Protein AF-A0A1H2SN45-F1 (afdb_monomer)

Mean predicted aligned error: 9.91 Å

Nearest PDB structures (foldseek):
  8gl3-assembly1_A  TM=5.143E-01  e=3.823E+00  synthetic construct

Radius of gyration: 22.06 Å; Cα contacts (8 Å, |Δi|>4): 128; chains: 1; bounding box: 55×41×57 Å

InterPro domains:
  IPR002636 Protein from unkown function DUF29 [PF01724] (33-169)
  IPR002636 Protein from unkown function DUF29 [PTHR34235] (27-169)

pLDDT: mean 84.65, std 20.02, range [34.94, 98.62]

Secondary structure (DSSP, 8-state):
------PPPPS-------------SSTTSSHHHHHH-HHHHHHHHHHHHHTT-GGG--HHHHHHHHHHHHHHHHHHHHHHHHHHHHHHHHHHH-GGG--HHHHHHHHHHHHHHHHHHHH-GGGGGGHHHHHHHHHHHHHHHHHHHHT--GGGS-SS--S-HHHHHSS--PPPP-

Sequence (174 aa):
MDEQRKGLKPFGNRVTMWRSFNAKGARQAMTPLYEQDFSEWAERQASLLRQGRFDDLDVAHLIEELDSMGASERRELINRLAILLAHLLKWRYQPERRGNSWRLTIKIQRLDVAALLRDNPSLRARLDAFIHDAYAKATLQAAREIGVEETLFPAVCPFTVEQIQDDHWPDAAA

Foldseek 3Di:
DDDDPPQDQQLDDDDDDDDDDDDPDLQPPLVVCCHPRVPVSVVVQVVCVVVVVPVNHPVVSVVVSVVSVVVVLLVVLLQLLLQLLLLLCCVAAVVVPDDPVSLVSNVVSLVVNVVSCVVPVVVVVCVQVSNQSSNVSSLVNNCVVVVHDSVVDDPGRPADPCCSNDPHHHHHDD

Organism: Thiocapsa roseopersicina (NCBI:txid1058)

Solvent-accessible surface area (backbone atoms only — not comparable to full-atom values): 10395 Å² total; per-residue (Å²): 137,84,77,83,78,77,76,61,71,74,78,57,93,76,93,80,90,86,86,86,82,92,73,94,76,77,79,78,74,56,66,63,40,49,78,74,38,33,54,61,40,51,52,50,50,54,49,33,61,77,69,69,42,68,92,76,51,64,60,68,63,52,50,50,43,54,54,29,5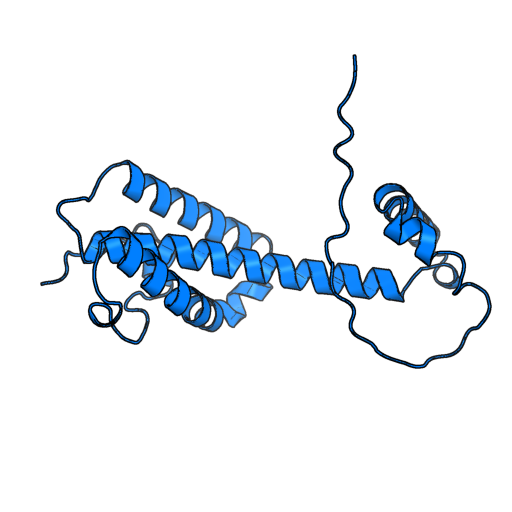0,60,51,47,56,53,51,50,49,28,50,41,46,13,55,31,47,14,45,49,47,41,43,17,75,38,57,93,70,64,44,69,68,59,56,49,51,39,54,50,32,32,51,52,48,51,48,52,42,65,79,36,56,77,55,57,85,48,41,70,61,39,49,56,63,10,38,64,54,8,42,54,51,29,18,66,76,75,71,50,64,57,80,79,51,72,98,57,80,91,63,53,73,62,50,60,62,47,97,57,75,69,64,64,65,131

Structure (mmCIF, N/CA/C/O backbone):
data_AF-A0A1H2SN45-F1
#
_entry.id   AF-A0A1H2SN45-F1
#
loop_
_atom_site.group_PDB
_atom_site.id
_atom_site.type_symbol
_atom_site.label_atom_id
_atom_site.label_alt_id
_atom_site.label_comp_id
_atom_site.label_asym_id
_atom_site.label_entity_id
_atom_site.label_seq_id
_atom_site.pdbx_PDB_ins_code
_atom_site.Cartn_x
_atom_site.Cartn_y
_atom_site.Cartn_z
_atom_site.occupancy
_atom_site.B_iso_or_equiv
_atom_site.auth_seq_id
_atom_site.auth_comp_id
_atom_site.auth_asym_id
_atom_site.auth_atom_id
_atom_site.pdbx_PDB_model_num
ATOM 1 N N . MET A 1 1 ? 4.402 28.359 24.354 1.00 35.16 1 MET A N 1
ATOM 2 C CA . MET A 1 1 ? 4.762 27.069 23.736 1.00 35.16 1 MET A CA 1
ATOM 3 C C . MET A 1 1 ? 3.457 26.505 23.235 1.00 35.16 1 MET A C 1
ATOM 5 O O . MET A 1 1 ? 2.644 26.090 24.044 1.00 35.16 1 MET A O 1
ATOM 9 N N . ASP A 1 2 ? 3.201 26.718 21.950 1.00 36.44 2 ASP A N 1
ATOM 10 C CA . ASP A 1 2 ? 1.918 26.461 21.303 1.00 36.44 2 ASP A CA 1
ATOM 11 C C . ASP A 1 2 ? 2.033 25.109 20.595 1.00 36.44 2 ASP A C 1
ATOM 13 O O . ASP A 1 2 ? 2.787 24.956 19.632 1.00 36.44 2 ASP A O 1
ATOM 17 N N . GLU A 1 3 ? 1.411 24.095 21.185 1.00 39.44 3 GLU A N 1
ATOM 18 C CA . GLU A 1 3 ? 1.465 22.718 20.714 1.00 39.44 3 GLU A CA 1
ATOM 19 C C . GLU A 1 3 ? 0.348 22.532 19.686 1.00 39.44 3 GLU A C 1
ATOM 21 O O . GLU A 1 3 ? -0.840 22.547 20.012 1.00 39.44 3 GLU A O 1
ATOM 26 N N . GLN A 1 4 ? 0.737 22.409 18.416 1.00 37.72 4 GLN A N 1
ATOM 27 C CA . GLN A 1 4 ? -0.173 22.147 17.307 1.00 37.72 4 GLN A CA 1
ATOM 28 C C . GLN A 1 4 ? -0.956 20.849 17.552 1.00 37.72 4 GLN A C 1
ATOM 30 O O . GLN A 1 4 ? -0.501 19.754 17.218 1.00 37.72 4 GLN A O 1
ATOM 35 N N . ARG A 1 5 ? -2.182 20.979 18.067 1.00 38.94 5 ARG A N 1
ATOM 36 C CA . ARG A 1 5 ? -3.216 19.945 17.996 1.00 38.94 5 ARG A CA 1
ATOM 37 C C . ARG A 1 5 ? -3.589 19.738 16.527 1.00 38.94 5 ARG A C 1
ATOM 39 O O . ARG A 1 5 ? -4.469 20.406 15.989 1.00 38.94 5 ARG A O 1
ATOM 46 N N . LYS A 1 6 ? -2.899 18.819 15.849 1.00 45.50 6 LYS A N 1
ATOM 47 C CA . LYS A 1 6 ? -3.391 18.237 14.594 1.00 45.50 6 LYS A CA 1
ATOM 48 C C . LYS A 1 6 ? -4.670 17.468 14.927 1.00 45.50 6 LYS A C 1
ATOM 50 O O . LYS A 1 6 ? -4.591 16.342 15.404 1.00 45.50 6 LYS A O 1
ATOM 55 N N . GLY A 1 7 ? -5.826 18.093 14.710 1.00 38.97 7 GLY A N 1
ATOM 56 C CA . GLY A 1 7 ? -7.123 17.433 14.842 1.00 38.97 7 GLY A CA 1
ATOM 57 C C . GLY A 1 7 ? -7.155 16.160 13.998 1.00 38.97 7 GLY A C 1
ATOM 58 O O . GLY A 1 7 ? -6.866 16.202 12.796 1.00 38.97 7 GLY A O 1
ATOM 59 N N . LEU A 1 8 ? -7.456 15.029 14.640 1.00 47.47 8 LEU A N 1
ATOM 60 C CA . LEU A 1 8 ? -7.710 13.771 13.948 1.00 47.47 8 LEU A CA 1
ATOM 61 C C . LEU A 1 8 ? -9.001 13.963 13.150 1.00 47.47 8 LEU A C 1
ATOM 63 O O . LEU A 1 8 ? -10.045 14.266 13.721 1.00 47.47 8 LEU A O 1
ATOM 67 N N . LYS A 1 9 ? -8.923 13.843 11.825 1.00 48.78 9 LYS A N 1
ATOM 68 C CA . LYS A 1 9 ? -10.118 13.847 10.977 1.00 48.78 9 LYS A CA 1
ATOM 69 C C . LYS A 1 9 ? -10.708 12.431 10.952 1.00 48.78 9 LYS A C 1
ATOM 71 O O . LYS A 1 9 ? -9.913 11.491 10.923 1.00 48.78 9 LYS A O 1
ATOM 76 N N . PRO A 1 10 ? -12.044 12.281 10.926 1.00 52.19 10 PRO A N 1
ATOM 77 C CA . PRO A 1 10 ? -12.691 10.980 10.761 1.00 52.19 10 PRO A CA 1
ATOM 78 C C . PRO A 1 10 ? -12.164 10.276 9.507 1.00 52.19 10 PRO A C 1
ATOM 80 O O . PRO A 1 10 ? -11.902 10.922 8.482 1.00 52.19 10 PRO A O 1
ATOM 83 N N . PHE A 1 11 ? -11.971 8.958 9.586 1.00 59.19 11 PHE A N 1
ATOM 84 C CA . PHE A 1 11 ? -11.344 8.199 8.505 1.00 59.19 11 PHE A CA 1
ATOM 85 C C . PHE A 1 11 ? -12.306 7.962 7.332 1.00 59.19 11 PHE A C 1
ATOM 87 O O . PHE A 1 11 ? -11.861 7.638 6.227 1.00 59.19 11 PHE A O 1
ATOM 94 N N . GLY A 1 12 ? -13.619 8.119 7.525 1.00 46.81 12 GLY A N 1
ATOM 95 C CA . GLY A 1 12 ? -14.639 7.927 6.495 1.00 46.81 12 GLY A CA 1
ATOM 96 C C . GLY A 1 12 ? -15.437 9.190 6.178 1.00 46.81 12 GLY A C 1
ATOM 97 O O . GLY A 1 12 ? -16.240 9.640 6.979 1.00 46.81 12 GLY A O 1
ATOM 98 N N . ASN A 1 13 ? -15.305 9.715 4.957 1.00 43.06 13 ASN A N 1
ATOM 99 C CA . ASN A 1 13 ? -16.295 10.630 4.386 1.00 43.06 13 ASN A CA 1
ATOM 100 C C . ASN A 1 13 ? -17.021 9.892 3.259 1.00 43.06 13 ASN A C 1
ATOM 102 O O . ASN A 1 13 ? -16.588 9.961 2.106 1.00 43.06 13 ASN A O 1
ATOM 106 N N . ARG A 1 14 ? -18.066 9.115 3.588 1.00 47.50 14 ARG A N 1
ATOM 107 C CA . ARG A 1 14 ? -19.065 8.651 2.609 1.00 47.50 14 ARG A CA 1
ATOM 108 C C . ARG A 1 14 ? -20.282 7.971 3.241 1.00 47.50 14 ARG A C 1
ATOM 110 O O . ARG A 1 14 ? -20.208 6.858 3.741 1.00 47.50 14 ARG A O 1
ATOM 117 N N . VAL A 1 15 ? -21.415 8.650 3.081 1.00 44.22 15 VAL A N 1
ATOM 118 C CA . VAL A 1 15 ? -22.779 8.191 3.355 1.00 44.22 15 VAL A CA 1
ATOM 119 C C . VAL A 1 15 ? -23.096 6.934 2.543 1.00 44.22 15 VAL A C 1
ATOM 121 O O . VAL A 1 15 ? -23.142 7.005 1.314 1.00 44.22 15 VAL A O 1
ATOM 124 N N . THR A 1 16 ? -23.420 5.820 3.209 1.00 35.19 16 THR A N 1
ATOM 125 C CA . THR A 1 16 ? -24.358 4.841 2.638 1.00 35.19 16 THR A CA 1
ATOM 126 C C . THR A 1 16 ? -25.180 4.120 3.704 1.00 35.19 16 THR A C 1
ATOM 128 O O . THR A 1 16 ? -24.696 3.681 4.734 1.00 35.19 16 THR A O 1
ATOM 131 N N . MET A 1 17 ? -26.467 4.053 3.394 1.00 34.94 17 MET A N 1
ATOM 132 C CA . MET A 1 17 ? -27.634 3.772 4.218 1.00 34.94 17 MET A CA 1
ATOM 133 C C . MET A 1 17 ? -27.795 2.277 4.562 1.00 34.94 17 MET A C 1
ATOM 135 O O . MET A 1 17 ? -27.856 1.453 3.653 1.00 34.94 17 MET A O 1
ATOM 139 N N . TRP A 1 18 ? -28.032 1.937 5.836 1.00 39.19 18 TRP A N 1
ATOM 140 C CA . TRP A 1 18 ? -28.823 0.752 6.206 1.00 39.19 18 TRP A CA 1
ATOM 141 C C . TRP A 1 18 ? -29.802 1.095 7.341 1.00 39.19 18 TRP A C 1
ATOM 143 O O . TRP A 1 18 ? -29.447 1.676 8.364 1.00 39.19 18 TRP A O 1
ATOM 153 N N . ARG A 1 19 ? -31.078 0.746 7.132 1.00 43.22 19 ARG A N 1
ATOM 154 C CA . ARG A 1 19 ? -32.198 0.927 8.065 1.00 43.22 19 ARG A CA 1
ATOM 155 C C . ARG A 1 19 ? -32.457 -0.299 8.951 1.00 43.22 19 ARG A C 1
ATOM 157 O O . ARG A 1 19 ? -32.516 -1.422 8.465 1.00 43.22 19 ARG A O 1
ATOM 164 N N . SER A 1 20 ? -32.827 0.010 10.194 1.00 38.97 20 SER A N 1
ATOM 165 C CA . SER A 1 20 ? -33.680 -0.775 11.103 1.00 38.97 20 SER A CA 1
ATOM 166 C C . SER A 1 20 ? -32.989 -1.766 12.042 1.00 38.97 20 SER A C 1
ATOM 168 O O . SER A 1 20 ? -32.922 -2.951 11.759 1.00 38.97 20 SER A O 1
ATOM 170 N N . PHE A 1 21 ? -32.682 -1.298 13.256 1.00 38.59 21 PHE A N 1
ATOM 171 C CA . PHE A 1 21 ? -33.250 -1.894 14.474 1.00 38.59 21 PHE A CA 1
ATOM 172 C C . PHE A 1 21 ? -33.480 -0.804 15.532 1.00 38.59 21 PHE A C 1
ATOM 174 O O . PHE A 1 21 ? -32.787 0.212 15.561 1.00 38.59 21 PHE A O 1
ATOM 181 N N . ASN A 1 22 ? -34.547 -0.942 16.311 1.00 35.09 22 ASN A N 1
ATOM 182 C CA . ASN A 1 22 ? -35.231 0.106 17.077 1.00 35.09 22 ASN A CA 1
ATOM 183 C C . ASN A 1 22 ? -34.677 0.224 18.514 1.00 35.09 22 ASN A C 1
ATOM 185 O O . ASN A 1 22 ? -34.701 -0.760 19.239 1.00 35.09 22 ASN A O 1
ATOM 189 N N . ALA A 1 23 ? -34.251 1.424 18.923 1.00 37.97 23 ALA A N 1
ATOM 190 C CA . ALA A 1 23 ? -34.196 1.892 20.318 1.00 37.97 23 ALA A CA 1
ATOM 191 C C . ALA A 1 23 ? -34.107 3.431 20.287 1.00 37.97 23 ALA A C 1
ATOM 193 O O . ALA A 1 23 ? -33.040 4.032 20.155 1.00 37.97 23 ALA A O 1
ATOM 194 N N . LYS A 1 24 ? -35.281 4.067 20.251 1.00 40.94 24 LYS A N 1
ATOM 195 C CA 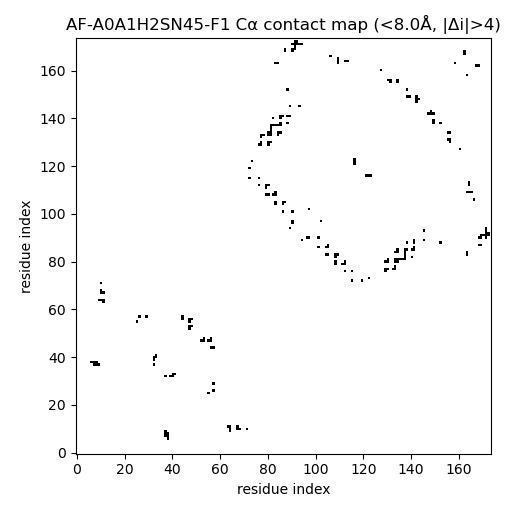. LYS A 1 24 ? -35.477 5.513 20.105 1.00 40.94 24 LYS A CA 1
ATOM 196 C C . LYS A 1 24 ? -35.268 6.185 21.466 1.00 40.94 24 LYS A C 1
ATOM 198 O O . LYS A 1 24 ? -36.196 6.244 22.257 1.00 40.94 24 LYS A O 1
ATOM 203 N N . GLY A 1 25 ? -34.061 6.657 21.752 1.00 38.94 25 GLY A N 1
ATOM 204 C CA . GLY A 1 25 ? -33.816 7.452 22.962 1.00 38.94 25 GLY A CA 1
ATOM 205 C C . GLY A 1 25 ? -32.450 8.124 22.970 1.00 38.94 25 GLY A C 1
ATOM 206 O O . GLY A 1 25 ? -32.370 9.340 23.058 1.00 38.94 25 GLY A O 1
ATOM 207 N N . ALA A 1 26 ? -31.382 7.353 22.752 1.00 45.31 26 ALA A N 1
ATOM 208 C CA . ALA A 1 26 ? -30.004 7.865 22.735 1.00 45.31 26 ALA A CA 1
ATOM 209 C C . ALA A 1 26 ? -29.518 8.340 21.343 1.00 45.31 26 ALA A C 1
ATOM 211 O O . ALA A 1 26 ? -28.439 8.901 21.196 1.00 45.31 26 ALA A O 1
ATOM 212 N N . ARG A 1 27 ? -30.328 8.137 20.297 1.00 47.12 27 ARG A N 1
ATOM 213 C CA . ARG A 1 27 ? -29.893 8.120 18.887 1.00 47.12 27 ARG A CA 1
ATOM 214 C C . ARG A 1 27 ? -29.792 9.494 18.194 1.00 47.12 27 ARG A C 1
ATOM 216 O O . ARG A 1 27 ? -29.546 9.530 16.998 1.00 47.12 27 ARG A O 1
ATOM 223 N N . GLN A 1 28 ? -30.034 10.613 18.883 1.00 46.00 28 GLN A N 1
ATOM 224 C CA . GLN A 1 28 ? -30.117 11.939 18.231 1.00 46.00 28 GLN A CA 1
ATOM 225 C C . GLN A 1 28 ? -29.127 12.994 18.744 1.00 46.00 28 GLN A C 1
ATOM 227 O O . GLN A 1 28 ? -29.013 14.043 18.121 1.00 46.00 28 GLN A O 1
ATOM 232 N N . ALA A 1 29 ? -28.383 12.734 19.824 1.00 47.25 29 ALA A N 1
ATOM 233 C CA . ALA A 1 29 ? -27.457 13.722 20.391 1.00 47.25 29 ALA A CA 1
ATOM 234 C C . ALA A 1 29 ? -25.972 13.488 20.043 1.00 47.25 29 ALA A C 1
ATOM 236 O O . ALA A 1 29 ? -25.154 14.351 20.341 1.00 47.25 29 ALA A O 1
ATOM 237 N N . MET A 1 30 ? -25.606 12.354 19.428 1.00 52.91 30 MET A N 1
ATOM 238 C CA . MET A 1 30 ? -24.194 11.987 19.186 1.00 52.91 30 MET A CA 1
ATOM 239 C C . MET A 1 30 ? -23.678 12.322 17.781 1.00 52.91 30 MET A C 1
ATOM 241 O O . MET A 1 30 ? -22.479 12.524 17.608 1.00 52.91 30 MET A O 1
ATOM 245 N N . THR A 1 31 ? -24.579 12.484 16.810 1.00 60.03 31 THR A N 1
ATOM 246 C CA . THR A 1 31 ? -24.273 12.918 15.437 1.00 60.03 31 THR A CA 1
ATOM 247 C C . THR A 1 31 ? -23.541 14.269 15.368 1.00 60.03 31 THR A C 1
ATOM 249 O O . THR A 1 31 ? -22.579 14.370 14.613 1.00 60.03 31 THR A O 1
ATOM 252 N N . PRO A 1 32 ? -23.910 15.300 16.165 1.00 68.50 32 PRO A N 1
ATOM 253 C CA . PRO A 1 32 ? -23.229 16.592 16.109 1.00 68.50 32 PRO A CA 1
ATOM 254 C C . PRO A 1 32 ? -21.773 16.517 16.574 1.00 68.50 32 PRO A C 1
ATOM 256 O O . PRO A 1 32 ? -20.919 17.147 15.963 1.00 68.50 32 PRO A O 1
ATOM 259 N N . LEU A 1 33 ? -21.479 15.748 17.633 1.00 77.56 33 LEU A N 1
ATOM 260 C CA . LEU A 1 33 ? -20.122 15.667 18.182 1.00 77.56 33 LEU A CA 1
ATOM 261 C C . LEU A 1 33 ? -19.186 14.910 17.240 1.00 77.56 33 LEU A C 1
ATOM 263 O O . LEU A 1 33 ? -18.060 15.340 17.043 1.00 77.56 33 LEU A O 1
ATOM 267 N N . TYR A 1 34 ? -19.667 13.839 16.603 1.00 80.62 34 TYR A N 1
ATOM 268 C CA . TYR A 1 34 ? -18.896 13.114 15.593 1.00 80.62 34 TYR A CA 1
ATOM 269 C C . TYR A 1 34 ? -18.455 14.020 14.428 1.00 80.62 34 TYR A C 1
ATOM 271 O O . TYR A 1 34 ? -17.292 13.999 14.027 1.00 80.62 34 TYR A O 1
ATOM 279 N N . GLU A 1 35 ? -19.364 14.852 13.913 1.00 79.25 35 GLU A N 1
ATOM 280 C CA . GLU A 1 35 ? -19.082 15.741 12.779 1.00 79.25 35 GLU A CA 1
ATOM 281 C C . GLU A 1 35 ? -18.261 16.986 13.165 1.00 79.25 35 GLU A C 1
ATOM 283 O O . GLU A 1 35 ? -17.508 17.505 12.339 1.00 79.25 35 GLU A O 1
ATOM 288 N N . GLN A 1 36 ? -18.408 17.484 14.399 1.00 84.31 36 GLN A N 1
ATOM 289 C CA . GLN A 1 36 ? -17.810 18.749 14.854 1.00 84.31 36 GLN A CA 1
ATOM 290 C C . GLN A 1 36 ? -16.477 18.563 15.586 1.00 84.31 36 GLN A C 1
ATOM 292 O O . GLN A 1 36 ? -15.563 19.362 15.383 1.00 84.31 36 GLN A O 1
ATOM 297 N N . ASP A 1 37 ? -16.355 17.519 16.409 1.00 87.19 37 ASP A N 1
ATOM 298 C CA . ASP A 1 37 ? -15.141 17.183 17.154 1.00 87.19 37 ASP A CA 1
ATOM 299 C C . ASP A 1 37 ? -14.976 15.659 17.269 1.00 87.19 37 ASP A C 1
ATOM 301 O O . ASP A 1 37 ? -15.30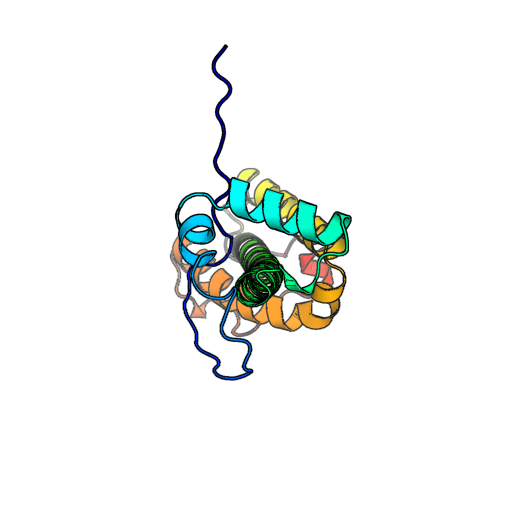0 15.013 18.271 1.00 87.19 37 ASP A O 1
ATOM 305 N N . PHE A 1 38 ? -14.440 15.072 16.198 1.00 86.31 38 PHE A N 1
ATOM 306 C CA . PHE A 1 38 ? -14.155 13.641 16.126 1.00 86.31 38 PHE A CA 1
ATOM 307 C C . PHE A 1 38 ? -13.228 13.162 17.251 1.00 86.31 38 PHE A C 1
ATOM 309 O O . PHE A 1 38 ? -13.382 12.039 17.73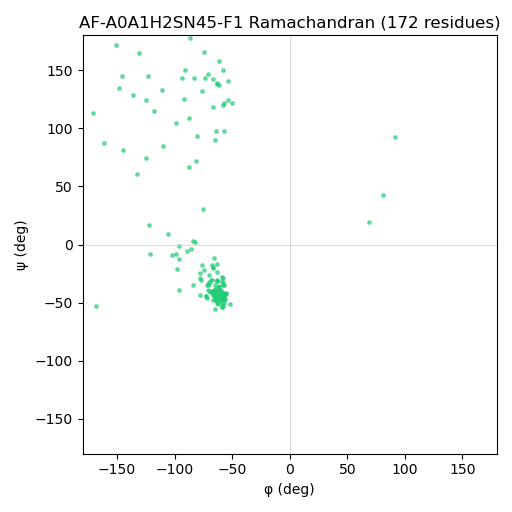1 1.00 86.31 38 PHE A O 1
ATOM 316 N N . SER A 1 39 ? -12.265 13.985 17.683 1.00 88.31 39 SER A N 1
ATOM 317 C CA . SER A 1 39 ? -11.336 13.608 18.751 1.00 88.31 39 SER A CA 1
ATOM 318 C C . SER A 1 39 ? -12.068 13.453 20.081 1.00 88.31 39 SER A C 1
ATOM 320 O O . SER A 1 39 ? -11.919 12.418 20.733 1.00 88.31 39 SER A O 1
ATOM 322 N N . GLU A 1 40 ? -12.916 14.416 20.442 1.00 91.38 40 GLU A N 1
ATOM 323 C CA . GLU A 1 40 ? -13.746 14.316 21.644 1.00 91.38 40 GLU A CA 1
ATOM 324 C C . GLU A 1 40 ? -14.735 13.142 21.551 1.00 91.38 40 GLU A C 1
ATOM 326 O O . GLU A 1 40 ? -14.877 12.363 22.502 1.00 91.38 40 GLU A O 1
ATOM 331 N N . TRP A 1 41 ? -15.374 12.947 20.391 1.00 94.06 41 TRP A N 1
ATOM 332 C CA . TRP A 1 41 ? -16.255 11.800 20.160 1.00 94.06 41 TRP A CA 1
ATOM 333 C C . TRP A 1 41 ? -15.524 10.461 20.358 1.00 94.06 41 TRP A C 1
ATOM 335 O O . TRP A 1 41 ? -16.029 9.589 21.075 1.00 94.06 41 TRP A O 1
ATOM 345 N N . ALA A 1 42 ? -14.327 10.301 19.785 1.00 92.06 42 ALA A N 1
ATOM 346 C CA . ALA A 1 42 ? -13.542 9.070 19.860 1.00 92.06 42 ALA A CA 1
ATOM 347 C C . ALA A 1 42 ? -13.065 8.782 21.293 1.00 92.06 42 ALA A C 1
ATOM 349 O O . ALA A 1 42 ? -13.176 7.649 21.773 1.00 92.06 42 ALA A O 1
ATOM 350 N N . GLU A 1 43 ? -12.594 9.805 22.015 1.00 93.94 43 GLU A N 1
ATOM 351 C CA . GLU A 1 43 ? -12.234 9.688 23.433 1.00 93.94 43 GLU A CA 1
ATOM 352 C C . GLU A 1 43 ? -13.437 9.273 24.283 1.00 93.94 43 GLU A C 1
ATOM 354 O O . GLU A 1 43 ? -13.324 8.407 25.163 1.00 93.94 43 GLU A O 1
ATOM 359 N N . ARG A 1 44 ? -14.615 9.834 23.987 1.00 94.00 44 ARG A N 1
ATOM 360 C CA . ARG A 1 44 ? -15.857 9.476 24.667 1.00 94.00 44 ARG A CA 1
ATOM 361 C C . ARG A 1 44 ? -16.250 8.023 24.405 1.00 94.00 44 ARG A C 1
ATOM 363 O O . ARG A 1 44 ? -16.547 7.321 25.374 1.00 94.00 44 ARG A O 1
ATOM 370 N N . GLN A 1 45 ? -16.200 7.553 23.154 1.00 94.81 45 GLN A N 1
ATOM 371 C CA . GLN A 1 45 ? -16.478 6.146 22.824 1.00 94.81 45 GLN A CA 1
ATOM 372 C C . GLN A 1 45 ? -15.500 5.203 23.533 1.00 94.81 45 GLN A C 1
ATOM 374 O O . GLN A 1 45 ? -15.916 4.223 24.151 1.00 94.81 45 GLN A O 1
ATOM 379 N N . ALA A 1 46 ? -14.204 5.528 23.529 1.00 95.38 46 ALA A N 1
ATOM 380 C CA . ALA A 1 46 ? -13.190 4.742 24.226 1.00 95.38 46 ALA A CA 1
ATOM 381 C C . ALA A 1 46 ? -13.438 4.686 25.744 1.00 95.38 46 ALA A C 1
ATOM 383 O O . ALA A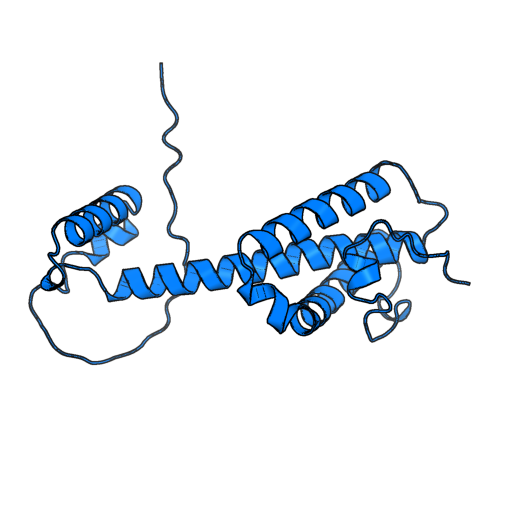 1 46 ? -13.239 3.647 26.374 1.00 95.38 46 ALA A O 1
ATOM 384 N N . SER A 1 47 ? -13.891 5.789 26.346 1.00 96.69 47 SER A N 1
ATOM 385 C CA . SER A 1 47 ? -14.247 5.840 27.767 1.00 96.69 47 SER A CA 1
ATOM 386 C C . SER A 1 47 ? -15.454 4.954 28.094 1.00 96.69 47 SER A C 1
ATOM 388 O O . SER A 1 47 ? -15.401 4.189 29.058 1.00 96.69 47 SER A O 1
ATOM 390 N N . LEU A 1 48 ? -16.506 4.990 27.267 1.00 96.81 48 LEU A N 1
ATOM 391 C CA . LEU A 1 48 ? -17.687 4.133 27.423 1.00 96.81 48 LEU A CA 1
ATOM 392 C C . LEU A 1 48 ? -17.333 2.644 27.295 1.00 96.81 48 LEU A C 1
ATOM 394 O O . LEU A 1 48 ? -17.753 1.847 28.135 1.00 96.81 48 LEU A O 1
ATOM 398 N N . LEU A 1 49 ? -16.489 2.285 26.320 1.00 95.88 49 LEU A N 1
ATOM 399 C CA . LEU A 1 49 ? -15.970 0.923 26.149 1.00 95.88 49 LEU A CA 1
ATOM 400 C C . LEU A 1 49 ? -15.206 0.437 27.388 1.00 95.88 49 LEU A C 1
ATOM 402 O O . LEU A 1 49 ? -15.471 -0.656 27.884 1.00 95.88 49 LEU A O 1
ATOM 406 N N . ARG A 1 50 ? -14.295 1.255 27.936 1.00 96.62 50 ARG A N 1
ATOM 407 C CA . ARG A 1 50 ? -13.527 0.905 29.149 1.00 96.62 50 ARG A CA 1
ATOM 408 C C . ARG A 1 50 ? -14.409 0.729 30.386 1.00 96.62 50 ARG A C 1
ATOM 410 O O . ARG A 1 50 ? -14.061 -0.047 31.268 1.00 96.62 50 ARG A O 1
ATOM 417 N N . GLN A 1 51 ? -15.529 1.445 30.454 1.00 96.81 51 GLN A N 1
ATOM 418 C CA . GLN A 1 51 ? -16.496 1.359 31.552 1.00 96.81 51 GLN A CA 1
ATOM 419 C C . GLN A 1 51 ? -17.523 0.227 31.367 1.00 96.81 51 GLN A C 1
ATOM 421 O O . GLN A 1 51 ? -18.360 0.032 32.244 1.00 96.81 51 GLN A O 1
ATOM 426 N N . GLY A 1 52 ? -17.498 -0.497 30.240 1.00 95.12 52 GLY A N 1
ATOM 427 C CA . GLY A 1 52 ? -18.480 -1.541 29.924 1.00 95.12 52 GLY A CA 1
ATOM 428 C C . GLY A 1 52 ? -19.889 -1.008 29.635 1.00 95.12 52 GLY A C 1
ATOM 429 O O . GLY A 1 52 ? -20.861 -1.755 29.714 1.00 95.12 52 GLY A O 1
ATOM 430 N N . ARG A 1 53 ? -20.023 0.285 29.313 1.00 95.00 53 ARG A N 1
ATOM 431 C CA . ARG A 1 53 ? -21.307 0.956 29.061 1.00 95.00 53 ARG A CA 1
ATOM 432 C C . ARG A 1 53 ? -21.727 0.816 27.598 1.00 95.00 53 ARG A C 1
ATOM 434 O O . ARG A 1 53 ? -21.743 1.790 26.850 1.00 95.00 53 ARG A O 1
ATOM 441 N N . PHE A 1 54 ? -22.030 -0.410 27.180 1.00 92.44 54 PHE A N 1
ATOM 442 C CA . PHE A 1 54 ? -22.313 -0.722 25.774 1.00 92.44 54 PHE A CA 1
ATOM 443 C C . PHE A 1 54 ? -23.613 -0.096 25.249 1.00 92.44 54 PHE A C 1
ATOM 445 O O . PHE A 1 54 ? -23.673 0.265 24.077 1.00 92.44 54 PHE A O 1
ATOM 452 N N . ASP A 1 55 ? -24.614 0.091 26.114 1.00 93.50 55 ASP A N 1
ATOM 453 C CA . ASP A 1 55 ? -25.911 0.683 25.745 1.00 93.50 55 ASP A CA 1
ATOM 454 C C . ASP A 1 55 ? -25.812 2.164 25.338 1.00 93.50 55 ASP A C 1
ATOM 456 O O . ASP A 1 55 ? -26.698 2.685 24.661 1.00 93.50 55 ASP A O 1
ATOM 460 N N . ASP A 1 56 ? -24.726 2.836 25.731 1.00 91.69 56 ASP A N 1
ATOM 461 C CA . ASP A 1 56 ? -24.471 4.251 25.449 1.00 91.69 56 ASP A CA 1
ATOM 462 C C . ASP A 1 56 ? -23.572 4.471 24.219 1.00 91.69 56 ASP A C 1
ATOM 464 O O . ASP A 1 56 ? -23.254 5.616 23.888 1.00 91.69 56 ASP A O 1
ATOM 468 N N . LEU A 1 57 ? -23.109 3.398 23.566 1.00 92.19 57 LEU A N 1
ATOM 469 C CA . LEU A 1 57 ? -22.201 3.499 22.425 1.00 92.19 57 LEU A CA 1
ATOM 470 C C . LEU A 1 57 ? -22.910 3.988 21.167 1.00 92.19 57 LEU A C 1
ATOM 472 O O . LEU A 1 57 ? -24.008 3.551 20.816 1.00 92.19 57 LEU A O 1
ATOM 476 N N . ASP A 1 58 ? -22.189 4.800 20.402 1.00 92.00 58 ASP A N 1
ATOM 477 C CA . ASP A 1 58 ? -22.562 5.142 19.038 1.00 92.00 58 ASP A CA 1
ATOM 478 C C . ASP A 1 58 ? -22.127 4.039 18.069 1.00 92.00 58 ASP A C 1
ATOM 480 O O . ASP A 1 58 ? -21.161 4.158 17.315 1.00 92.00 58 ASP A O 1
ATOM 484 N N . VAL A 1 59 ? -22.831 2.909 18.142 1.00 92.06 59 VAL A N 1
ATOM 485 C CA . VAL A 1 59 ? -22.490 1.691 17.394 1.00 92.06 59 VAL A CA 1
ATOM 486 C C . VAL A 1 59 ? -22.458 1.931 15.881 1.00 92.06 59 VAL A C 1
ATOM 488 O O . VAL A 1 59 ? -21.647 1.318 15.194 1.00 92.06 59 VAL A O 1
ATOM 491 N N . ALA A 1 60 ? -23.302 2.823 15.354 1.00 88.88 60 ALA A N 1
ATOM 492 C CA . ALA A 1 60 ? -23.360 3.097 13.920 1.00 88.88 60 ALA A CA 1
ATOM 493 C C . ALA A 1 60 ? -22.050 3.722 13.415 1.00 88.88 60 ALA A C 1
ATOM 495 O O . ALA A 1 60 ? -21.395 3.139 12.554 1.00 88.88 60 ALA A O 1
ATOM 496 N N . HIS A 1 61 ? -21.624 4.839 14.010 1.00 88.00 61 HIS A N 1
ATOM 497 C CA . HIS A 1 61 ? -20.378 5.498 13.613 1.00 88.00 61 HIS A CA 1
ATOM 498 C C . HIS A 1 61 ? -19.138 4.661 13.971 1.00 88.00 61 HIS A C 1
ATOM 500 O O . HIS A 1 61 ? -18.156 4.673 13.238 1.00 88.00 61 HIS A O 1
ATOM 506 N N . LEU A 1 62 ? -19.177 3.863 15.048 1.00 92.00 62 LEU A N 1
ATOM 507 C CA . LEU A 1 62 ? -18.093 2.921 15.358 1.00 92.00 62 LEU A CA 1
ATOM 508 C C . LEU A 1 62 ? -17.910 1.855 14.269 1.00 92.00 62 LEU A C 1
ATOM 510 O O . LEU A 1 62 ? -16.775 1.559 13.899 1.00 92.00 62 LEU A O 1
ATOM 514 N N . ILE A 1 63 ? -19.000 1.281 13.749 1.00 90.25 63 ILE A N 1
ATOM 515 C CA . ILE A 1 63 ? -18.934 0.323 12.635 1.00 90.25 63 ILE A CA 1
ATOM 516 C C . ILE A 1 63 ? -18.380 1.007 11.384 1.00 90.25 63 ILE A C 1
ATOM 518 O O . ILE A 1 63 ? -17.487 0.458 10.742 1.00 90.25 63 ILE A O 1
ATOM 522 N N . GLU A 1 64 ? -18.859 2.211 11.067 1.00 85.81 64 GLU A N 1
ATOM 523 C CA . GLU A 1 64 ? -18.375 2.976 9.914 1.00 85.81 64 GLU A CA 1
ATOM 524 C C . GLU A 1 64 ? -16.866 3.245 9.990 1.00 85.81 64 GLU A C 1
ATOM 526 O O . GLU A 1 64 ? -16.154 3.040 9.003 1.00 85.81 64 GLU A O 1
ATOM 531 N N . GLU A 1 65 ? -16.353 3.637 11.157 1.00 90.12 65 GLU A N 1
ATOM 532 C CA . GLU A 1 65 ? -14.922 3.875 11.342 1.00 90.12 65 GLU A CA 1
ATOM 533 C C . GLU A 1 65 ? -14.106 2.581 11.233 1.00 90.12 65 GLU A C 1
ATOM 535 O O . GLU A 1 65 ? -13.069 2.569 10.568 1.00 90.12 65 GLU A O 1
ATOM 540 N N . LEU A 1 66 ? -14.589 1.465 11.789 1.00 88.25 66 LEU A N 1
ATOM 541 C CA . LEU A 1 66 ? -13.927 0.162 11.655 1.00 88.25 66 LEU A CA 1
ATOM 542 C C . LEU A 1 66 ? -13.865 -0.309 10.192 1.00 88.25 66 LEU A C 1
ATOM 544 O O . LEU A 1 66 ? -12.807 -0.739 9.718 1.00 88.25 66 LEU A O 1
ATOM 548 N N . ASP A 1 67 ? -14.967 -0.181 9.452 1.00 84.56 67 ASP A N 1
ATOM 549 C CA . ASP A 1 67 ? -15.019 -0.513 8.027 1.00 84.56 67 ASP A CA 1
ATOM 550 C C . ASP A 1 67 ? -14.118 0.418 7.203 1.00 84.56 67 ASP A C 1
ATOM 552 O O . ASP A 1 67 ? -13.412 -0.018 6.280 1.00 84.56 67 ASP A O 1
ATOM 556 N N . SER A 1 68 ? -14.095 1.708 7.549 1.00 84.25 68 SER A N 1
ATOM 557 C CA . SER A 1 68 ? -13.253 2.697 6.882 1.00 84.25 68 SER A CA 1
ATOM 558 C C . SER A 1 68 ? -11.766 2.449 7.120 1.00 84.25 68 SER A C 1
ATOM 560 O O . SER A 1 68 ? -10.976 2.561 6.174 1.00 84.25 68 SER A O 1
ATOM 562 N N . MET A 1 69 ? -11.371 2.057 8.335 1.00 84.38 69 MET A N 1
ATOM 563 C CA . MET A 1 69 ? -9.994 1.678 8.658 1.00 84.38 69 MET A CA 1
ATOM 564 C C . MET A 1 69 ? -9.529 0.520 7.767 1.00 84.38 69 MET A C 1
ATOM 566 O O . MET A 1 69 ? -8.549 0.664 7.033 1.00 84.38 69 MET A O 1
ATOM 570 N N . GLY A 1 70 ? -10.284 -0.585 7.716 1.00 85.75 70 GLY A N 1
ATOM 571 C CA . GLY A 1 70 ? -9.942 -1.726 6.857 1.00 85.75 70 GLY A CA 1
ATOM 572 C C . GLY A 1 70 ? -9.916 -1.373 5.363 1.00 85.75 70 GLY A C 1
ATOM 573 O O . GLY A 1 70 ? -9.081 -1.864 4.595 1.00 85.75 70 GLY A O 1
ATOM 574 N N . ALA A 1 71 ? -10.805 -0.479 4.920 1.00 89.19 71 ALA A N 1
ATOM 575 C CA . ALA A 1 71 ? -10.800 0.016 3.549 1.00 89.19 71 ALA A CA 1
ATOM 576 C C . ALA A 1 71 ? -9.610 0.931 3.232 1.00 89.19 71 ALA A C 1
ATOM 578 O O . ALA A 1 71 ? -9.145 0.933 2.089 1.00 89.19 71 ALA A O 1
ATOM 579 N N . SER A 1 72 ? -9.127 1.693 4.209 1.00 90.62 72 SER A N 1
ATOM 580 C CA . SER A 1 72 ? -8.002 2.612 4.054 1.00 90.62 72 SER A CA 1
ATOM 581 C C . SER A 1 72 ? -6.678 1.862 3.949 1.00 90.62 72 SER A C 1
ATOM 583 O O . SER A 1 72 ? -5.947 2.112 2.993 1.00 90.62 72 SER A O 1
ATOM 585 N N . GLU A 1 73 ? -6.440 0.854 4.794 1.00 92.81 73 GLU A N 1
ATOM 586 C CA . GLU A 1 73 ? -5.260 -0.026 4.699 1.00 92.81 73 GLU A CA 1
ATOM 587 C C . GLU A 1 73 ? -5.180 -0.731 3.336 1.00 92.81 73 GLU A C 1
ATOM 589 O O . GLU A 1 73 ? -4.137 -0.756 2.678 1.00 92.81 73 GLU A O 1
ATOM 594 N N . ARG A 1 74 ? -6.320 -1.236 2.836 1.00 94.12 74 ARG A N 1
ATOM 595 C CA . ARG A 1 74 ? -6.403 -1.825 1.490 1.00 94.12 74 ARG A CA 1
ATOM 596 C C . ARG A 1 74 ? -6.051 -0.813 0.397 1.00 94.12 74 ARG A C 1
ATOM 598 O O . ARG A 1 74 ? -5.309 -1.138 -0.528 1.00 94.12 74 ARG A O 1
ATOM 605 N N . ARG A 1 75 ? -6.626 0.394 0.457 1.00 95.62 75 ARG A N 1
ATOM 606 C CA . ARG A 1 75 ? -6.367 1.458 -0.528 1.00 95.62 75 ARG A CA 1
ATOM 607 C C . ARG A 1 75 ? -4.895 1.867 -0.520 1.00 95.62 75 ARG A C 1
ATOM 609 O O . ARG A 1 75 ? -4.328 2.058 -1.593 1.00 95.62 75 ARG A O 1
ATOM 616 N N . GLU A 1 76 ? -4.294 1.958 0.661 1.00 96.94 76 GLU A N 1
ATOM 617 C CA . GLU A 1 76 ? -2.885 2.294 0.825 1.00 96.94 76 GLU A CA 1
ATOM 618 C C . GLU A 1 76 ? -1.979 1.221 0.218 1.00 96.94 76 GLU A C 1
ATOM 620 O O . GLU A 1 76 ? -1.124 1.548 -0.604 1.00 96.94 76 GLU A O 1
ATOM 625 N N . LEU A 1 77 ? -2.229 -0.062 0.506 1.00 97.56 77 LEU A N 1
ATOM 626 C CA . LEU A 1 77 ? -1.478 -1.162 -0.102 1.00 97.56 77 LEU A CA 1
ATOM 627 C C . LEU A 1 77 ? -1.533 -1.114 -1.637 1.00 97.56 77 LEU A C 1
ATOM 629 O O . LEU A 1 77 ? -0.495 -1.194 -2.291 1.00 97.56 77 LEU A O 1
ATOM 633 N N . ILE A 1 78 ? -2.723 -0.929 -2.221 1.00 98.06 78 ILE A N 1
ATOM 634 C CA . ILE A 1 78 ? -2.890 -0.819 -3.681 1.00 98.06 78 ILE A CA 1
ATOM 635 C C . ILE A 1 78 ? -2.110 0.381 -4.235 1.00 98.06 78 ILE A C 1
ATOM 637 O O . ILE A 1 78 ? -1.489 0.275 -5.291 1.00 98.06 78 ILE A O 1
ATOM 641 N N . ASN A 1 79 ? -2.122 1.524 -3.548 1.00 98.31 79 ASN A N 1
ATOM 642 C CA . ASN A 1 79 ? -1.392 2.711 -3.994 1.00 98.31 79 ASN A CA 1
ATOM 643 C C . ASN A 1 79 ? 0.129 2.498 -3.953 1.00 98.31 79 ASN A C 1
ATOM 645 O O . ASN A 1 79 ? 0.812 2.849 -4.915 1.00 98.31 79 ASN A O 1
ATOM 6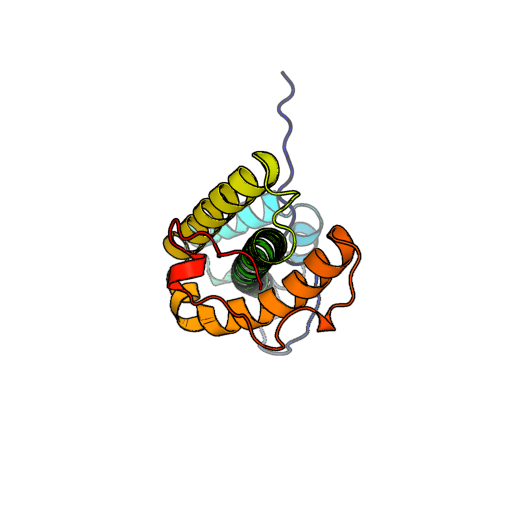49 N N . ARG A 1 80 ? 0.656 1.884 -2.886 1.00 98.25 80 ARG A N 1
ATOM 650 C CA . ARG A 1 80 ? 2.087 1.558 -2.768 1.00 98.25 80 ARG A CA 1
ATOM 651 C C . ARG A 1 80 ? 2.525 0.558 -3.833 1.00 98.25 80 ARG A C 1
ATOM 653 O O . ARG A 1 80 ? 3.528 0.774 -4.512 1.00 98.25 80 ARG A O 1
ATOM 660 N N . LEU A 1 81 ? 1.727 -0.490 -4.047 1.00 98.56 81 LEU A N 1
ATOM 661 C CA . LEU A 1 81 ? 1.945 -1.449 -5.129 1.00 98.56 81 LEU A CA 1
ATOM 662 C C . LEU A 1 81 ? 1.932 -0.761 -6.498 1.00 98.56 81 LEU A C 1
ATOM 664 O O . LEU A 1 81 ? 2.798 -1.050 -7.315 1.00 98.56 81 LEU A O 1
ATOM 668 N N . ALA A 1 82 ? 1.016 0.179 -6.746 1.00 98.62 82 ALA A N 1
ATOM 669 C CA . ALA A 1 82 ? 0.945 0.880 -8.028 1.00 98.62 82 ALA A CA 1
ATOM 670 C C . ALA A 1 82 ? 2.221 1.692 -8.302 1.00 98.62 82 ALA A C 1
ATOM 672 O O . ALA A 1 82 ? 2.795 1.587 -9.385 1.00 98.62 82 ALA A O 1
ATOM 673 N N . ILE A 1 83 ? 2.717 2.433 -7.304 1.00 98.56 83 ILE A N 1
ATOM 674 C CA . ILE A 1 83 ? 3.962 3.210 -7.422 1.00 98.56 83 ILE A CA 1
ATOM 675 C C . ILE A 1 83 ? 5.160 2.281 -7.644 1.00 98.56 83 ILE A C 1
ATOM 677 O O . ILE A 1 83 ? 6.001 2.556 -8.506 1.00 98.56 83 ILE A O 1
ATOM 681 N N . LEU A 1 84 ? 5.247 1.190 -6.876 1.00 98.56 84 LEU A N 1
ATOM 682 C CA . LEU A 1 84 ? 6.308 0.192 -7.003 1.00 98.56 84 LEU A CA 1
ATOM 683 C C . LEU A 1 84 ? 6.324 -0.419 -8.406 1.00 98.56 84 LEU A C 1
ATOM 685 O O . LEU A 1 84 ? 7.349 -0.376 -9.084 1.00 98.56 84 LEU A O 1
ATOM 689 N N . LEU A 1 85 ? 5.181 -0.933 -8.859 1.00 98.56 85 LEU A N 1
ATOM 690 C CA . LEU A 1 85 ? 5.024 -1.548 -10.173 1.00 98.56 85 LEU A CA 1
ATOM 691 C C . LEU A 1 85 ? 5.326 -0.554 -11.298 1.00 98.56 85 LEU A C 1
ATOM 693 O O . LEU A 1 85 ? 6.028 -0.916 -12.238 1.00 98.56 85 LEU A O 1
ATOM 697 N N . ALA A 1 86 ? 4.894 0.706 -11.184 1.00 98.44 86 ALA A N 1
ATOM 698 C CA . ALA A 1 86 ? 5.199 1.736 -12.176 1.00 98.44 86 ALA A CA 1
ATOM 699 C C . ALA A 1 86 ? 6.712 1.949 -12.298 1.00 98.44 86 ALA A C 1
ATOM 701 O O . ALA A 1 86 ? 7.252 2.034 -13.400 1.00 98.44 86 ALA A O 1
ATOM 702 N N . HIS A 1 87 ? 7.429 1.971 -11.172 1.00 98.25 87 HIS A N 1
ATOM 703 C CA . HIS A 1 87 ? 8.883 2.104 -11.182 1.00 98.25 87 HIS A CA 1
ATOM 704 C C . HIS A 1 87 ? 9.597 0.848 -11.684 1.00 98.25 87 HIS A C 1
ATOM 706 O O . HIS A 1 87 ? 10.607 0.984 -12.369 1.00 98.25 87 HIS A O 1
ATOM 712 N N . LEU A 1 88 ? 9.081 -0.353 -11.410 1.00 98.00 88 LEU A N 1
ATOM 713 C CA . LEU A 1 88 ? 9.608 -1.595 -11.985 1.00 98.00 88 LEU A CA 1
ATOM 714 C C . LEU A 1 88 ? 9.398 -1.649 -13.507 1.00 98.00 88 LEU A C 1
ATOM 716 O O . LEU A 1 88 ? 10.306 -2.051 -14.235 1.00 98.00 88 LEU A O 1
ATOM 720 N N . LEU A 1 89 ? 8.252 -1.175 -14.009 1.00 98.00 89 LEU A N 1
ATOM 721 C CA . LEU A 1 89 ? 8.006 -1.011 -15.445 1.00 98.00 89 LEU A CA 1
ATOM 722 C C . LEU A 1 89 ? 8.981 -0.000 -16.054 1.00 98.00 89 LEU A C 1
ATOM 724 O O . LEU A 1 89 ? 9.689 -0.332 -16.999 1.00 98.00 89 LEU A O 1
ATOM 728 N N . LYS A 1 90 ? 9.103 1.197 -15.475 1.00 97.12 90 LYS A N 1
ATOM 729 C CA . LYS A 1 90 ? 10.082 2.207 -15.912 1.00 97.12 90 LYS A CA 1
ATOM 730 C C . LYS A 1 90 ? 11.507 1.654 -15.921 1.00 97.12 90 LYS A C 1
ATOM 732 O O . LYS A 1 90 ? 12.254 1.878 -16.866 1.00 97.12 90 LYS A O 1
ATOM 737 N N . TRP A 1 91 ? 11.876 0.885 -14.897 1.00 97.25 91 TRP A N 1
ATOM 738 C CA . TRP A 1 91 ? 13.182 0.238 -14.818 1.00 97.25 91 TRP A CA 1
ATOM 739 C C . TRP A 1 91 ? 13.414 -0.737 -15.976 1.00 97.25 91 TRP A C 1
ATOM 741 O O . TRP A 1 91 ? 14.503 -0.758 -16.551 1.00 97.25 91 TRP A O 1
ATOM 751 N N . ARG A 1 92 ? 12.403 -1.534 -16.333 1.00 96.50 92 ARG A N 1
ATOM 752 C CA . ARG A 1 92 ? 12.464 -2.517 -17.422 1.00 96.50 92 ARG A CA 1
ATOM 753 C C . ARG A 1 92 ? 12.465 -1.875 -18.811 1.00 96.50 92 ARG A C 1
ATOM 755 O O . ARG A 1 92 ? 13.270 -2.267 -19.646 1.00 96.50 92 ARG A O 1
ATOM 762 N N . TYR A 1 93 ? 11.586 -0.907 -19.048 1.00 96.00 93 TYR A N 1
ATOM 763 C CA . TYR A 1 93 ? 11.299 -0.363 -20.382 1.00 96.00 93 TYR A CA 1
ATOM 764 C C . TYR A 1 93 ? 12.019 0.956 -20.695 1.00 96.00 93 TYR A C 1
ATOM 766 O O . TYR A 1 93 ? 11.974 1.404 -21.833 1.00 96.00 93 TYR A O 1
ATOM 774 N N . GLN A 1 94 ? 12.687 1.574 -19.715 1.00 95.06 94 GLN A N 1
ATOM 775 C CA . GLN A 1 94 ? 13.467 2.798 -19.913 1.00 95.06 94 GLN A CA 1
ATOM 776 C C . GLN A 1 94 ? 14.864 2.706 -19.261 1.00 95.06 94 GLN A C 1
ATOM 778 O O . G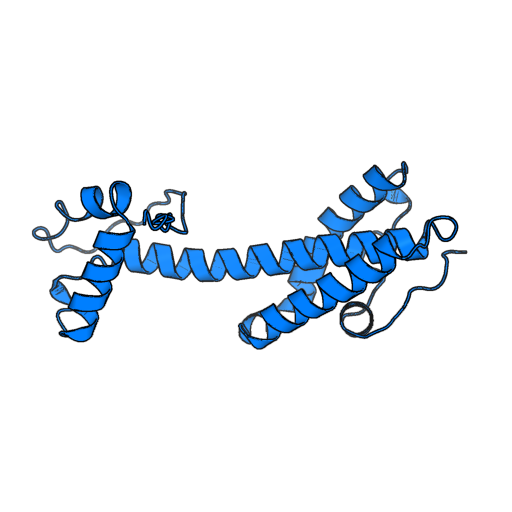LN A 1 94 ? 15.180 3.457 -18.325 1.00 95.06 94 GLN A O 1
ATOM 783 N N . PRO A 1 95 ? 15.705 1.738 -19.684 1.00 94.94 95 PRO A N 1
ATOM 784 C CA . PRO A 1 95 ? 16.984 1.441 -19.041 1.00 94.94 95 PRO A CA 1
ATOM 785 C C . PRO A 1 95 ? 17.957 2.627 -19.001 1.00 94.94 95 PRO A C 1
ATOM 787 O O . PRO A 1 95 ? 18.710 2.773 -18.040 1.00 94.94 95 PRO A O 1
ATOM 790 N N . GLU A 1 96 ? 17.913 3.507 -19.995 1.00 94.75 96 GLU A N 1
ATOM 791 C CA . GLU A 1 96 ? 18.762 4.689 -20.130 1.00 94.75 96 GLU A CA 1
ATOM 792 C C . GLU A 1 96 ? 18.495 5.766 -19.067 1.00 94.75 96 GLU A C 1
ATOM 794 O O . GLU A 1 96 ? 19.347 6.620 -18.823 1.00 94.75 96 GLU A O 1
ATOM 799 N N . ARG A 1 97 ? 17.340 5.713 -18.389 1.00 92.75 97 ARG A N 1
ATOM 800 C CA . ARG A 1 97 ? 16.982 6.624 -17.286 1.00 92.75 97 ARG A CA 1
ATOM 801 C C . ARG A 1 97 ? 17.052 5.968 -15.911 1.00 92.75 97 ARG A C 1
ATOM 803 O O . ARG A 1 97 ? 16.664 6.586 -14.915 1.00 92.75 97 ARG A O 1
ATOM 810 N N . ARG A 1 98 ? 17.583 4.742 -15.820 1.00 94.62 98 ARG A N 1
ATOM 811 C CA . ARG A 1 98 ? 17.868 4.101 -14.531 1.00 94.62 98 ARG A CA 1
ATOM 812 C C . ARG A 1 98 ? 18.808 4.989 -13.726 1.00 94.62 98 ARG A C 1
ATOM 814 O O . ARG A 1 98 ? 19.920 5.301 -14.137 1.00 94.62 98 ARG A O 1
ATOM 821 N N . GLY A 1 99 ? 18.355 5.379 -12.544 1.00 94.94 99 GLY A N 1
ATOM 822 C CA . GLY A 1 99 ? 19.103 6.266 -11.668 1.00 94.94 99 GLY A CA 1
ATOM 823 C C . GLY A 1 99 ? 18.782 6.028 -10.204 1.00 94.94 99 GLY A C 1
ATOM 824 O O . GLY A 1 99 ? 17.850 5.301 -9.848 1.00 94.94 99 GLY A O 1
ATOM 825 N N . ASN A 1 100 ? 19.555 6.683 -9.337 1.00 96.50 100 ASN A N 1
ATOM 826 C CA . ASN A 1 100 ? 19.419 6.531 -7.890 1.00 96.50 100 ASN A CA 1
ATOM 827 C C . ASN A 1 100 ? 18.022 6.889 -7.379 1.00 96.50 100 ASN A C 1
ATOM 829 O O . ASN A 1 100 ? 17.541 6.217 -6.475 1.00 96.50 100 ASN A O 1
ATOM 833 N N . SER A 1 101 ? 17.353 7.882 -7.972 1.00 96.00 101 SER A N 1
ATOM 834 C CA . SER A 1 101 ? 15.983 8.237 -7.589 1.00 96.00 101 SER A CA 1
ATOM 835 C C . SER A 1 101 ? 15.027 7.049 -7.751 1.00 96.00 101 SER A C 1
ATOM 837 O O . SER A 1 101 ? 14.409 6.639 -6.775 1.00 96.00 101 SER A O 1
ATOM 839 N N . TRP A 1 102 ? 14.974 6.419 -8.930 1.00 96.81 102 TRP A N 1
ATOM 840 C CA . TRP A 1 102 ? 14.087 5.272 -9.163 1.00 96.81 102 TRP A CA 1
ATOM 841 C C . TRP A 1 102 ? 14.468 4.069 -8.305 1.00 96.81 102 TRP A C 1
ATOM 843 O O . TRP A 1 102 ? 13.595 3.419 -7.734 1.00 96.81 102 TRP A O 1
ATOM 853 N N . ARG A 1 103 ? 15.775 3.811 -8.163 1.00 97.38 103 ARG A N 1
ATOM 854 C CA . ARG A 1 103 ? 16.293 2.738 -7.310 1.00 97.38 103 ARG A CA 1
ATOM 855 C C . ARG A 1 103 ? 15.833 2.906 -5.859 1.00 97.38 103 ARG A C 1
ATOM 857 O O . ARG A 1 103 ? 15.398 1.943 -5.235 1.00 97.38 103 ARG A O 1
ATOM 864 N N . LEU A 1 104 ? 15.934 4.120 -5.316 1.00 97.81 104 LEU A N 1
ATOM 865 C CA . LEU A 1 104 ? 15.511 4.421 -3.950 1.00 97.81 104 LEU A CA 1
ATOM 866 C C . LEU A 1 104 ? 13.990 4.356 -3.804 1.00 97.81 104 LEU A C 1
ATOM 868 O O . LEU A 1 104 ? 13.528 3.768 -2.832 1.00 97.81 104 LEU A O 1
ATOM 872 N N . THR A 1 105 ? 13.218 4.857 -4.776 1.00 97.81 105 THR A N 1
ATOM 873 C CA . THR A 1 105 ? 11.753 4.722 -4.764 1.00 97.81 105 THR A CA 1
ATOM 874 C C . THR A 1 105 ? 11.333 3.256 -4.698 1.00 97.81 105 THR A C 1
ATOM 876 O O . THR A 1 105 ? 10.530 2.903 -3.843 1.00 97.81 105 THR A O 1
ATOM 879 N N . ILE A 1 106 ? 11.916 2.383 -5.527 1.00 98.25 106 ILE A N 1
ATOM 880 C CA . ILE A 1 106 ? 11.620 0.941 -5.511 1.00 98.25 106 ILE A CA 1
ATOM 881 C C . ILE A 1 106 ? 11.913 0.340 -4.132 1.00 98.25 106 ILE A C 1
ATOM 883 O O . ILE A 1 106 ? 11.065 -0.347 -3.568 1.00 98.25 106 ILE A O 1
ATOM 887 N N . LYS A 1 107 ? 13.082 0.641 -3.550 1.00 98.00 107 LYS A N 1
ATOM 888 C CA . LYS A 1 107 ? 13.450 0.128 -2.221 1.00 98.00 107 LYS A CA 1
ATOM 889 C C . LYS A 1 107 ? 12.508 0.617 -1.119 1.00 98.00 107 LYS A C 1
ATOM 891 O O . LYS A 1 107 ? 12.084 -0.189 -0.299 1.00 98.00 107 LYS A O 1
ATOM 896 N N . ILE A 1 108 ? 12.155 1.902 -1.116 1.00 98.25 108 ILE A N 1
ATOM 897 C CA . ILE A 1 108 ? 11.228 2.479 -0.131 1.00 98.25 108 ILE A CA 1
ATOM 898 C C . ILE A 1 108 ? 9.851 1.829 -0.255 1.00 98.25 108 ILE A C 1
ATOM 900 O O . ILE A 1 108 ? 9.308 1.362 0.737 1.00 98.25 108 ILE A O 1
ATOM 904 N N . GLN A 1 109 ? 9.311 1.722 -1.471 1.00 98.25 109 GLN A N 1
ATOM 905 C CA . GLN A 1 109 ? 7.985 1.141 -1.669 1.00 98.25 109 GLN A CA 1
ATOM 906 C C . GLN A 1 109 ? 7.940 -0.343 -1.283 1.00 98.25 109 GLN A C 1
ATOM 908 O O . GLN A 1 109 ? 6.950 -0.783 -0.709 1.00 98.25 109 GLN A O 1
ATOM 913 N N . ARG A 1 110 ? 9.015 -1.110 -1.512 1.00 98.06 110 ARG A N 1
ATOM 914 C CA . ARG A 1 110 ? 9.129 -2.490 -1.005 1.00 98.06 110 ARG A CA 1
ATOM 915 C C . ARG A 1 110 ? 9.082 -2.556 0.519 1.00 98.06 110 ARG A C 1
ATOM 917 O O . ARG A 1 110 ? 8.349 -3.379 1.061 1.00 98.06 110 ARG A O 1
ATOM 924 N N . LEU A 1 111 ? 9.825 -1.684 1.203 1.00 97.69 111 LEU A N 1
ATOM 925 C CA . LEU A 1 111 ? 9.811 -1.608 2.667 1.00 97.69 111 LEU A CA 1
ATOM 926 C C . LEU A 1 111 ? 8.421 -1.234 3.199 1.00 97.69 111 LEU A C 1
ATOM 928 O O . LEU A 1 111 ? 7.932 -1.889 4.118 1.00 97.69 111 LEU A O 1
ATOM 932 N N . ASP A 1 112 ? 7.768 -0.241 2.592 1.00 97.50 112 ASP A N 1
ATOM 933 C CA . ASP A 1 112 ? 6.426 0.210 2.977 1.00 97.50 112 ASP A CA 1
ATOM 934 C C . ASP A 1 112 ? 5.374 -0.891 2.755 1.00 97.50 112 ASP A C 1
ATOM 936 O O . ASP A 1 112 ? 4.562 -1.166 3.639 1.00 97.50 112 ASP A O 1
ATOM 940 N N . VAL A 1 113 ? 5.408 -1.580 1.605 1.00 97.56 113 VAL A N 1
ATOM 941 C CA . VAL A 1 113 ? 4.528 -2.728 1.318 1.00 97.56 113 VAL A CA 1
ATOM 942 C C . VAL A 1 113 ? 4.764 -3.856 2.323 1.00 97.56 113 VAL A C 1
ATOM 944 O O . VAL A 1 113 ? 3.806 -4.409 2.865 1.00 97.56 113 VAL A O 1
ATOM 947 N N . ALA A 1 114 ? 6.023 -4.189 2.612 1.00 96.50 114 ALA A N 1
ATOM 948 C CA . ALA A 1 114 ? 6.358 -5.220 3.588 1.00 96.50 114 ALA A CA 1
ATOM 949 C C . ALA A 1 114 ? 5.874 -4.855 5.000 1.00 96.50 114 ALA A C 1
ATOM 951 O O . ALA A 1 114 ? 5.378 -5.727 5.716 1.00 96.50 114 ALA A O 1
ATOM 952 N N . ALA A 1 115 ? 5.977 -3.580 5.389 1.00 96.62 115 ALA A N 1
ATOM 953 C CA . ALA A 1 115 ? 5.462 -3.082 6.657 1.00 96.62 115 ALA A CA 1
ATOM 954 C C . ALA A 1 115 ? 3.935 -3.214 6.737 1.00 96.62 115 ALA A C 1
ATOM 956 O O . ALA A 1 115 ? 3.440 -3.855 7.661 1.00 96.62 115 ALA A O 1
ATOM 957 N N . LEU A 1 116 ? 3.203 -2.741 5.723 1.00 95.38 116 LEU A N 1
ATOM 958 C CA . LEU A 1 116 ? 1.741 -2.862 5.665 1.00 95.38 116 LEU A CA 1
ATOM 959 C C . LEU A 1 116 ? 1.270 -4.318 5.748 1.00 95.38 116 LEU A C 1
ATOM 961 O O . LEU A 1 116 ? 0.323 -4.620 6.467 1.00 95.38 116 LEU A O 1
ATOM 965 N N . LEU A 1 117 ? 1.939 -5.237 5.046 1.00 95.25 117 LEU A N 1
ATOM 966 C CA . LEU A 1 117 ? 1.599 -6.665 5.055 1.00 95.25 117 LEU A CA 1
ATOM 967 C C . LEU A 1 117 ? 2.001 -7.390 6.345 1.00 95.25 117 LEU A C 1
ATOM 969 O O . LEU A 1 117 ? 1.500 -8.486 6.608 1.00 95.25 117 LEU A O 1
ATOM 973 N N . ARG A 1 118 ? 2.954 -6.850 7.106 1.00 95.25 118 ARG A N 1
ATOM 974 C CA . ARG A 1 118 ? 3.311 -7.353 8.438 1.00 95.25 118 ARG A CA 1
ATOM 975 C C . ARG A 1 118 ? 2.285 -6.888 9.467 1.00 95.25 118 ARG A C 1
ATOM 977 O O . ARG A 1 118 ? 1.858 -7.697 10.284 1.00 95.25 118 ARG A O 1
ATOM 984 N N . ASP A 1 119 ? 1.882 -5.625 9.392 1.00 93.69 119 ASP A N 1
ATOM 985 C CA . ASP A 1 119 ? 0.957 -5.013 10.347 1.00 93.69 119 ASP A CA 1
ATOM 986 C C . ASP A 1 119 ? -0.500 -5.441 10.061 1.00 93.69 119 ASP A C 1
ATOM 988 O O . ASP A 1 119 ? -1.312 -5.543 10.978 1.00 93.69 119 ASP A O 1
ATOM 992 N N . ASN A 1 120 ? -0.803 -5.824 8.812 1.00 92.44 120 ASN A N 1
ATOM 993 C CA . ASN A 1 120 ? -2.099 -6.353 8.378 1.00 92.44 120 ASN A CA 1
ATOM 994 C C . ASN A 1 120 ? -1.970 -7.731 7.679 1.00 92.44 120 ASN A C 1
ATOM 996 O O . ASN A 1 120 ? -2.134 -7.829 6.456 1.00 92.44 120 ASN A O 1
ATOM 1000 N N . PRO A 1 121 ? -1.725 -8.836 8.414 1.00 91.38 121 PRO A N 1
ATOM 1001 C CA . PRO A 1 121 ? -1.503 -10.159 7.817 1.00 91.38 121 PRO A CA 1
ATOM 1002 C C . PRO A 1 121 ? -2.656 -10.666 6.937 1.00 91.38 121 PRO A C 1
ATOM 1004 O O . PRO A 1 121 ? -2.423 -11.401 5.979 1.00 91.38 121 PRO A O 1
ATOM 1007 N N . SER A 1 122 ? -3.896 -10.247 7.216 1.00 90.25 122 SER A N 1
ATOM 1008 C CA . SER A 1 122 ? -5.086 -10.615 6.434 1.00 90.25 122 SER A CA 1
ATOM 1009 C C . SER A 1 122 ? -5.047 -10.105 4.987 1.00 90.25 122 SER A C 1
ATOM 1011 O O . SER A 1 122 ? -5.667 -10.711 4.112 1.00 90.25 122 SER A O 1
ATOM 1013 N N . LEU A 1 123 ? -4.284 -9.042 4.700 1.00 92.81 123 LEU A N 1
ATOM 1014 C CA . LEU A 1 123 ? -4.116 -8.527 3.339 1.00 92.81 123 LEU A CA 1
ATOM 1015 C C . LEU A 1 123 ? -3.296 -9.476 2.454 1.00 92.81 123 LEU A C 1
ATOM 1017 O O . LEU A 1 123 ? -3.505 -9.506 1.242 1.00 92.81 123 LEU A O 1
ATOM 1021 N N . ARG A 1 124 ? -2.412 -10.300 3.039 1.00 91.75 124 ARG A N 1
ATOM 1022 C CA . ARG A 1 124 ? -1.563 -11.240 2.284 1.00 91.75 124 ARG A CA 1
ATOM 1023 C C . ARG A 1 124 ? -2.378 -12.265 1.501 1.00 91.75 124 ARG A C 1
ATOM 1025 O O . ARG A 1 124 ? -2.026 -12.577 0.372 1.00 91.75 124 ARG A O 1
ATOM 1032 N N . ALA A 1 125 ? -3.495 -12.729 2.062 1.00 90.38 125 ALA A N 1
ATOM 1033 C CA . ALA A 1 125 ? -4.352 -13.739 1.436 1.00 90.38 125 ALA A CA 1
ATOM 1034 C C . ALA A 1 125 ? -4.989 -13.279 0.111 1.00 90.38 125 ALA A C 1
ATOM 1036 O O . ALA A 1 125 ? -5.495 -14.098 -0.648 1.00 90.38 125 ALA A O 1
ATOM 1037 N N . ARG A 1 126 ? -4.998 -11.969 -0.159 1.00 92.19 126 ARG A N 1
ATOM 1038 C CA . ARG A 1 126 ? -5.605 -11.363 -1.353 1.00 92.19 126 ARG A CA 1
ATOM 1039 C C . ARG A 1 126 ? -4.599 -10.561 -2.176 1.00 92.19 126 ARG A C 1
ATOM 1041 O O . ARG A 1 126 ? -5.004 -9.744 -3.001 1.00 92.19 126 ARG A O 1
ATOM 1048 N N . LEU A 1 127 ? -3.305 -10.772 -1.942 1.00 94.06 127 LEU A N 1
ATOM 1049 C CA . LEU A 1 127 ? -2.257 -9.945 -2.523 1.00 94.06 127 LEU A CA 1
ATOM 1050 C C . LEU A 1 127 ? -2.274 -9.958 -4.057 1.00 94.06 127 LEU A C 1
ATOM 1052 O O . LEU A 1 127 ? -2.145 -8.893 -4.652 1.00 94.06 127 LEU A O 1
ATOM 1056 N N . ASP A 1 128 ? -2.529 -11.105 -4.689 1.00 94.56 128 ASP A N 1
ATOM 1057 C CA . ASP A 1 128 ? -2.623 -11.203 -6.154 1.00 94.56 128 ASP A CA 1
ATOM 1058 C C . ASP A 1 128 ? -3.718 -10.301 -6.734 1.00 94.56 128 ASP A C 1
ATOM 1060 O O . ASP A 1 128 ? -3.503 -9.601 -7.724 1.00 94.56 128 ASP A O 1
ATOM 1064 N N . ALA A 1 129 ? -4.882 -10.244 -6.079 1.00 94.81 129 ALA A N 1
ATOM 1065 C CA . ALA A 1 129 ? -5.966 -9.356 -6.490 1.00 94.81 129 ALA A CA 1
ATOM 1066 C C . ALA A 1 129 ? -5.566 -7.879 -6.341 1.00 94.81 129 ALA A C 1
ATOM 1068 O O . ALA A 1 129 ? -5.866 -7.059 -7.205 1.00 94.81 129 ALA A O 1
ATOM 1069 N N . PHE A 1 130 ? -4.840 -7.533 -5.275 1.00 96.62 130 PHE A N 1
ATOM 1070 C CA . PHE A 1 130 ? -4.352 -6.167 -5.082 1.00 96.62 130 PHE A CA 1
ATOM 1071 C C . PHE A 1 130 ? -3.252 -5.787 -6.075 1.00 96.62 130 PHE A C 1
ATOM 1073 O O . PHE A 1 130 ? -3.210 -4.636 -6.504 1.00 96.62 130 PHE A O 1
ATOM 1080 N N . ILE A 1 131 ? -2.393 -6.729 -6.474 1.00 98.06 131 ILE A N 1
ATOM 1081 C CA . ILE A 1 131 ? -1.406 -6.532 -7.542 1.00 98.06 131 ILE A CA 1
ATOM 1082 C C . ILE A 1 131 ? -2.116 -6.291 -8.871 1.00 98.06 131 ILE A C 1
ATOM 1084 O O . ILE A 1 131 ? -1.745 -5.362 -9.580 1.00 98.06 131 ILE A O 1
ATOM 1088 N N . HIS A 1 132 ? -3.157 -7.064 -9.188 1.00 96.00 132 HIS A N 1
ATOM 1089 C CA . HIS A 1 132 ? -3.972 -6.846 -10.383 1.00 96.00 132 HIS A CA 1
ATOM 1090 C C . HIS A 1 132 ? -4.571 -5.428 -10.412 1.00 96.00 132 HIS A C 1
ATOM 1092 O O . HIS A 1 132 ? -4.384 -4.691 -11.382 1.00 96.00 132 HIS A O 1
ATOM 1098 N N . ASP A 1 133 ? -5.212 -5.002 -9.320 1.00 95.44 133 ASP A N 1
ATOM 1099 C CA . ASP A 1 133 ? -5.805 -3.661 -9.207 1.00 95.44 133 ASP A CA 1
ATOM 1100 C C . ASP A 1 133 ? -4.750 -2.542 -9.269 1.00 95.44 133 ASP A C 1
ATOM 1102 O O . ASP A 1 133 ? -4.976 -1.472 -9.845 1.00 95.44 133 ASP A O 1
ATOM 1106 N N . ALA A 1 134 ? -3.583 -2.774 -8.667 1.00 98.25 134 ALA A N 1
ATOM 1107 C CA . ALA A 1 134 ? -2.465 -1.842 -8.684 1.00 98.25 134 ALA A CA 1
ATOM 1108 C C . ALA A 1 134 ? -1.807 -1.746 -10.065 1.00 98.25 134 ALA A C 1
ATOM 1110 O O . ALA A 1 134 ? -1.378 -0.659 -10.454 1.00 98.25 134 ALA A O 1
ATOM 1111 N N . TYR A 1 135 ? -1.744 -2.848 -10.815 1.00 98.44 135 TYR A N 1
ATOM 1112 C CA . TYR A 1 135 ? -1.063 -2.908 -12.102 1.00 98.44 135 TYR A CA 1
ATOM 1113 C C . TYR A 1 135 ? -1.721 -2.004 -13.144 1.00 98.44 135 TYR A C 1
ATOM 1115 O O . TYR A 1 135 ? -1.023 -1.245 -13.808 1.00 98.44 135 TYR A O 1
ATOM 1123 N N . ALA A 1 136 ? -3.056 -1.974 -13.210 1.00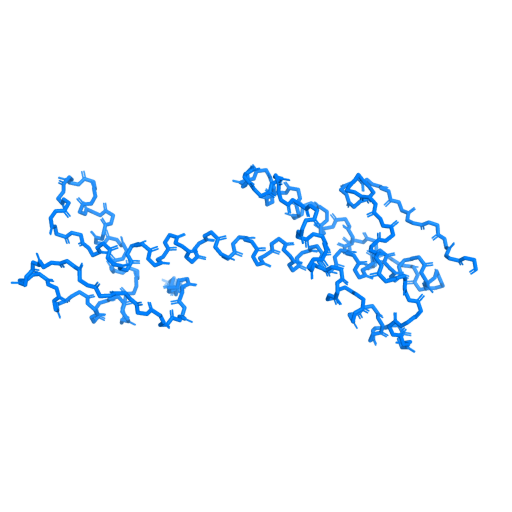 95.44 136 ALA A N 1
ATOM 1124 C CA . ALA A 1 136 ? -3.770 -1.060 -14.105 1.00 95.44 136 ALA A CA 1
ATOM 1125 C C . ALA A 1 136 ? -3.380 0.414 -13.863 1.00 95.44 136 ALA A C 1
ATOM 1127 O O . ALA A 1 136 ? -3.111 1.167 -14.798 1.00 95.44 136 ALA A O 1
ATOM 1128 N N . LYS A 1 137 ? -3.266 0.823 -12.591 1.00 97.25 137 LYS A N 1
ATOM 1129 C CA . LYS A 1 137 ? -2.796 2.171 -12.226 1.00 97.25 137 LYS A CA 1
ATOM 1130 C C . LYS A 1 137 ? -1.315 2.373 -12.547 1.00 97.25 137 LYS A C 1
ATOM 1132 O O . LYS A 1 137 ? -0.928 3.455 -12.982 1.00 97.25 137 LYS A O 1
ATOM 1137 N N . ALA A 1 138 ? -0.494 1.355 -12.308 1.00 98.31 138 ALA A N 1
ATOM 1138 C CA . ALA A 1 138 ? 0.941 1.394 -12.546 1.00 98.31 138 ALA A CA 1
ATOM 1139 C C . ALA A 1 138 ? 1.277 1.598 -14.028 1.00 98.31 138 ALA A C 1
ATOM 1141 O O . ALA A 1 138 ? 2.151 2.402 -14.346 1.00 98.31 138 ALA A O 1
ATOM 1142 N N . THR A 1 139 ? 0.558 0.913 -14.919 1.00 98.12 139 THR A N 1
ATOM 1143 C CA . THR A 1 139 ? 0.683 1.035 -16.377 1.00 98.12 139 THR A CA 1
ATOM 1144 C C . THR A 1 139 ? 0.407 2.465 -16.828 1.00 98.12 139 THR A C 1
ATOM 1146 O O . THR A 1 139 ? 1.253 3.066 -17.484 1.00 98.12 139 THR A O 1
ATOM 1149 N N . LEU A 1 140 ? -0.707 3.056 -16.380 1.00 97.25 140 LEU A N 1
ATOM 1150 C CA . LEU A 1 140 ? -1.055 4.456 -16.649 1.00 97.25 140 LEU A CA 1
ATOM 1151 C C . LEU A 1 140 ? 0.019 5.438 -16.156 1.00 97.25 140 LEU A C 1
ATOM 1153 O O . LEU A 1 140 ? 0.390 6.380 -16.858 1.00 97.25 140 LEU A O 1
ATOM 1157 N N . GLN A 1 141 ? 0.531 5.229 -14.939 1.00 97.50 141 GLN A N 1
ATOM 1158 C CA . GLN A 1 141 ? 1.583 6.071 -14.361 1.00 97.50 141 GLN A CA 1
ATOM 1159 C C . GLN A 1 141 ? 2.894 5.957 -15.146 1.00 97.50 141 GLN A C 1
ATOM 1161 O O . GLN A 1 141 ? 3.489 6.976 -15.496 1.00 97.50 141 GLN A O 1
ATOM 1166 N N . ALA A 1 142 ? 3.326 4.734 -15.458 1.00 97.75 142 ALA A N 1
ATOM 1167 C CA . ALA A 1 142 ? 4.546 4.487 -16.214 1.00 97.75 142 ALA A CA 1
ATOM 1168 C C . ALA A 1 142 ? 4.449 5.069 -17.630 1.00 97.75 142 ALA A C 1
ATOM 1170 O O . ALA A 1 142 ? 5.336 5.826 -18.019 1.00 97.75 142 ALA A O 1
ATOM 1171 N N . ALA A 1 143 ? 3.356 4.789 -18.350 1.00 97.44 143 ALA A N 1
ATOM 1172 C CA . ALA A 1 143 ? 3.071 5.307 -19.690 1.00 97.44 143 ALA A CA 1
ATOM 1173 C C . ALA A 1 143 ? 3.202 6.834 -19.739 1.00 97.44 143 ALA A C 1
ATOM 1175 O O . ALA A 1 143 ? 3.971 7.384 -20.531 1.00 97.44 143 ALA A O 1
ATOM 1176 N N . ARG A 1 144 ? 2.534 7.515 -18.798 1.00 96.56 144 ARG A N 1
ATOM 1177 C CA . ARG A 1 144 ? 2.575 8.973 -18.670 1.00 96.56 144 ARG A CA 1
ATOM 1178 C C . ARG A 1 144 ? 3.982 9.513 -18.404 1.00 96.56 144 ARG A C 1
ATOM 1180 O O . ARG A 1 144 ? 4.348 10.541 -18.964 1.00 96.56 144 ARG A O 1
ATOM 1187 N N . GLU A 1 145 ? 4.749 8.882 -17.519 1.00 94.56 145 GLU A N 1
ATOM 1188 C CA . GLU A 1 145 ? 6.062 9.392 -17.095 1.00 94.56 145 GLU A CA 1
ATOM 1189 C C . GLU A 1 145 ? 7.187 9.138 -18.104 1.00 94.56 145 GLU A C 1
ATOM 1191 O O . GLU A 1 145 ? 8.158 9.906 -18.143 1.00 94.56 145 GLU A O 1
ATOM 1196 N N . ILE A 1 146 ? 7.085 8.065 -18.893 1.00 94.25 146 ILE A N 1
ATOM 1197 C CA . ILE A 1 146 ? 8.077 7.744 -19.929 1.00 94.25 146 ILE A CA 1
ATOM 1198 C C . ILE A 1 146 ? 7.663 8.236 -21.319 1.00 94.25 146 ILE A C 1
ATOM 1200 O O . ILE A 1 146 ? 8.517 8.302 -22.198 1.00 94.25 146 ILE A O 1
ATOM 1204 N N . GLY A 1 147 ? 6.402 8.651 -21.494 1.00 94.75 147 GLY A N 1
ATOM 1205 C CA . GLY A 1 147 ? 5.892 9.269 -22.720 1.00 94.75 147 GLY A CA 1
ATOM 1206 C C . GLY A 1 147 ? 5.538 8.263 -23.814 1.00 94.75 147 GLY A C 1
ATOM 1207 O O . GLY A 1 147 ? 5.874 8.487 -24.973 1.00 94.75 147 GLY A O 1
ATOM 1208 N N . VAL A 1 148 ? 4.895 7.152 -23.448 1.00 95.19 148 VAL A N 1
ATOM 1209 C CA . VAL A 1 148 ? 4.500 6.071 -24.371 1.00 95.19 148 VAL A CA 1
ATOM 1210 C C . VAL A 1 148 ? 3.038 5.684 -24.166 1.00 95.19 148 VAL A C 1
ATOM 1212 O O . VAL A 1 148 ? 2.449 6.001 -23.135 1.00 95.19 148 VAL A O 1
ATOM 1215 N N . GLU A 1 149 ? 2.476 4.950 -25.122 1.00 95.88 149 GLU A N 1
ATOM 1216 C CA . GLU A 1 149 ? 1.156 4.333 -24.985 1.00 95.88 149 GLU A CA 1
ATOM 1217 C C . GLU A 1 149 ? 1.182 3.159 -23.997 1.00 95.88 149 GLU A C 1
ATOM 1219 O O . GLU A 1 149 ? 2.152 2.401 -23.919 1.00 95.88 149 GLU A O 1
ATOM 1224 N N . GLU A 1 150 ? 0.076 2.958 -23.279 1.00 93.06 150 GLU A N 1
ATOM 1225 C CA . GLU A 1 150 ? -0.079 1.865 -22.307 1.00 93.06 150 GLU A CA 1
ATOM 1226 C C . GLU A 1 150 ? 0.108 0.479 -22.936 1.00 93.06 150 GLU A C 1
ATOM 1228 O O . GLU A 1 150 ? 0.566 -0.448 -22.271 1.00 93.06 150 GLU A O 1
ATOM 1233 N N . THR A 1 151 ? -0.187 0.349 -24.233 1.00 94.75 151 THR A N 1
ATOM 1234 C CA . THR A 1 151 ? -0.053 -0.893 -25.004 1.00 94.75 151 THR A CA 1
ATOM 1235 C C . THR A 1 151 ? 1.390 -1.364 -25.165 1.00 94.75 151 THR A C 1
ATOM 1237 O O . THR A 1 151 ? 1.606 -2.485 -25.619 1.00 94.75 151 THR A O 1
ATOM 1240 N N . LEU A 1 152 ? 2.383 -0.531 -24.822 1.00 95.06 152 LEU A N 1
ATOM 1241 C CA . LEU A 1 152 ? 3.777 -0.971 -24.728 1.00 95.06 152 LEU A CA 1
ATOM 1242 C C . LEU A 1 152 ? 3.952 -2.032 -23.632 1.00 95.06 152 LEU A C 1
ATOM 1244 O O . LEU A 1 152 ? 4.818 -2.901 -23.732 1.00 95.06 152 LEU A O 1
ATOM 1248 N N . PHE A 1 153 ? 3.148 -1.953 -22.572 1.00 96.06 153 PHE A N 1
ATOM 1249 C CA . PHE A 1 153 ? 3.230 -2.865 -21.446 1.00 96.06 153 PHE A CA 1
ATOM 1250 C C . PHE A 1 153 ? 2.314 -4.084 -21.653 1.00 96.06 153 PHE A C 1
ATOM 1252 O O . PHE A 1 153 ? 1.263 -3.977 -22.288 1.00 96.06 153 PHE A O 1
ATOM 1259 N N . PRO A 1 154 ? 2.674 -5.259 -21.104 1.00 96.19 154 PRO A N 1
ATOM 1260 C CA . PRO A 1 154 ? 1.815 -6.436 -21.148 1.00 96.19 154 PRO A CA 1
ATOM 1261 C C . PRO A 1 154 ? 0.449 -6.184 -20.494 1.00 96.19 154 PRO A C 1
ATOM 1263 O O . PRO A 1 154 ? 0.340 -5.440 -19.526 1.00 96.19 154 PRO A O 1
ATOM 1266 N N . ALA A 1 155 ? -0.597 -6.866 -20.967 1.00 94.25 155 ALA A N 1
ATOM 1267 C CA . ALA A 1 155 ? -1.945 -6.726 -20.402 1.00 94.25 155 ALA A CA 1
ATOM 1268 C C . ALA A 1 155 ? -2.067 -7.249 -18.954 1.00 94.25 155 ALA A C 1
ATOM 1270 O O . ALA A 1 155 ? -2.989 -6.878 -18.233 1.00 94.25 155 ALA A O 1
ATOM 1271 N N . VAL A 1 156 ? -1.143 -8.116 -18.528 1.00 94.75 156 VAL A N 1
ATOM 1272 C CA . VAL A 1 156 ? -1.076 -8.693 -17.180 1.00 94.75 156 VAL A CA 1
ATOM 1273 C C . VAL A 1 156 ? 0.285 -8.369 -16.575 1.00 94.75 156 VAL A C 1
ATOM 1275 O O . VAL A 1 156 ? 1.286 -8.347 -17.291 1.00 94.75 156 VAL A O 1
ATOM 1278 N N . CYS A 1 157 ? 0.326 -8.143 -15.259 1.00 97.12 157 CYS A N 1
ATOM 1279 C CA . CYS A 1 157 ? 1.559 -7.845 -14.537 1.00 97.12 157 CYS A CA 1
ATOM 1280 C C . CYS A 1 157 ? 2.655 -8.879 -14.864 1.00 97.12 157 CYS A C 1
ATOM 1282 O O . CYS A 1 157 ? 2.454 -10.068 -14.615 1.00 97.12 157 CYS A O 1
ATOM 1284 N N . PRO A 1 158 ? 3.821 -8.455 -15.391 1.00 96.50 158 PRO A N 1
ATOM 1285 C CA . PRO A 1 158 ? 4.894 -9.372 -15.766 1.00 96.50 158 PRO A CA 1
ATOM 1286 C C . PRO A 1 158 ? 5.774 -9.788 -14.578 1.00 96.50 158 PRO A C 1
ATOM 1288 O O . PRO A 1 158 ? 6.774 -10.472 -14.786 1.00 96.50 158 PRO A O 1
ATOM 1291 N N . PHE A 1 159 ? 5.459 -9.320 -13.367 1.00 96.62 159 PHE A N 1
ATOM 1292 C CA . PHE A 1 159 ? 6.238 -9.560 -12.157 1.00 96.62 159 PHE A CA 1
ATOM 1293 C C . PHE A 1 159 ? 5.475 -10.480 -11.207 1.00 96.62 159 PHE A C 1
ATOM 1295 O O . PHE A 1 159 ? 4.297 -10.239 -10.932 1.00 96.62 159 PHE A O 1
ATOM 1302 N N . THR A 1 160 ? 6.153 -11.500 -10.682 1.00 95.69 160 THR A N 1
ATOM 1303 C CA . THR A 1 160 ? 5.601 -12.359 -9.625 1.00 95.69 160 THR A CA 1
ATOM 1304 C C . THR A 1 160 ? 5.591 -11.637 -8.276 1.00 95.69 160 THR A C 1
ATOM 1306 O O . THR A 1 160 ? 6.256 -10.612 -8.098 1.00 95.69 160 THR A O 1
ATOM 1309 N N . VAL A 1 161 ? 4.862 -12.181 -7.298 1.00 94.44 161 VAL A N 1
ATOM 1310 C CA . VAL A 1 161 ? 4.834 -11.648 -5.926 1.00 94.44 161 VAL A CA 1
ATOM 1311 C C . VAL A 1 161 ? 6.246 -11.559 -5.341 1.00 94.44 161 VAL A C 1
ATOM 1313 O O . VAL A 1 161 ? 6.605 -10.537 -4.758 1.00 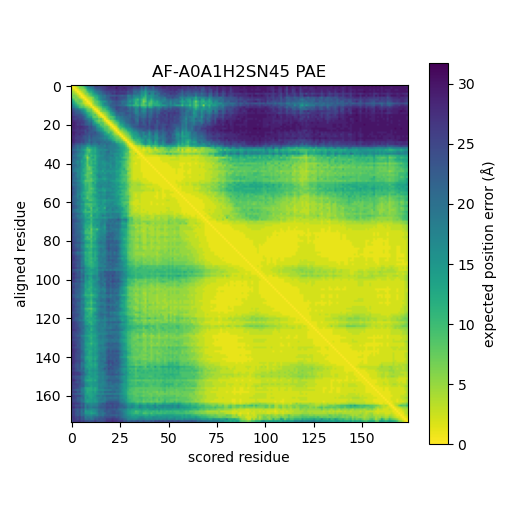94.44 161 VAL A O 1
ATOM 1316 N N . GLU A 1 162 ? 7.067 -12.584 -5.555 1.00 93.31 162 GLU A N 1
ATOM 1317 C CA . GLU A 1 162 ? 8.452 -12.657 -5.078 1.00 93.31 162 GLU A CA 1
ATOM 1318 C C . GLU A 1 162 ? 9.299 -11.553 -5.721 1.00 93.31 162 GLU A C 1
ATOM 1320 O O . GLU A 1 162 ? 9.989 -10.805 -5.036 1.00 93.31 162 GLU A O 1
ATOM 1325 N N . GLN A 1 163 ? 9.173 -11.356 -7.037 1.00 95.25 163 GLN A N 1
ATOM 1326 C CA . GLN A 1 163 ? 9.884 -10.289 -7.751 1.00 95.25 163 GLN A CA 1
ATOM 1327 C C . GLN A 1 163 ? 9.470 -8.883 -7.291 1.00 95.25 163 GLN A C 1
ATOM 1329 O O . GLN A 1 163 ? 10.273 -7.943 -7.326 1.00 95.25 163 GLN A O 1
ATOM 1334 N N . ILE A 1 164 ? 8.217 -8.719 -6.865 1.00 95.62 164 ILE A N 1
ATOM 1335 C CA . ILE A 1 164 ? 7.713 -7.460 -6.317 1.00 95.62 164 ILE A CA 1
ATOM 1336 C C . ILE A 1 164 ? 8.292 -7.223 -4.916 1.00 95.62 164 ILE A C 1
ATOM 1338 O O . ILE A 1 164 ? 8.727 -6.105 -4.638 1.00 95.62 164 ILE A O 1
ATOM 1342 N N . GLN A 1 165 ? 8.330 -8.244 -4.056 1.00 89.69 165 GLN A N 1
ATOM 1343 C CA . GLN A 1 165 ? 8.699 -8.110 -2.642 1.00 89.69 165 GLN A CA 1
ATOM 1344 C C . GLN A 1 165 ? 10.212 -8.138 -2.369 1.00 89.69 165 GLN A C 1
ATOM 1346 O O . GLN A 1 165 ? 10.674 -7.410 -1.489 1.00 89.69 165 GLN A O 1
ATOM 1351 N N . ASP A 1 166 ? 10.981 -8.921 -3.123 1.00 90.00 166 ASP A N 1
ATOM 1352 C CA . ASP A 1 166 ? 12.412 -9.139 -2.877 1.00 90.00 166 ASP A CA 1
ATOM 1353 C C . ASP A 1 166 ? 13.299 -8.071 -3.537 1.00 90.00 166 ASP A C 1
ATOM 1355 O O . ASP A 1 166 ? 12.822 -7.205 -4.263 1.00 90.00 166 ASP A O 1
ATOM 1359 N N . ASP A 1 167 ? 14.627 -8.123 -3.358 1.00 87.06 167 ASP A N 1
ATOM 1360 C CA . ASP A 1 167 ? 15.581 -7.208 -4.028 1.00 87.06 167 ASP A CA 1
ATOM 1361 C C . ASP A 1 167 ? 15.803 -7.552 -5.520 1.00 87.06 167 ASP A C 1
ATOM 1363 O O . ASP A 1 167 ? 16.879 -7.330 -6.072 1.00 87.06 167 ASP A O 1
ATOM 1367 N N . HIS A 1 168 ? 14.789 -8.107 -6.192 1.00 91.12 168 HIS A N 1
ATOM 1368 C CA . HIS A 1 168 ? 14.824 -8.393 -7.624 1.00 91.12 168 HIS A CA 1
ATOM 1369 C C . HIS A 1 168 ? 14.866 -7.090 -8.439 1.00 91.12 168 HIS A C 1
ATOM 1371 O O . HIS A 1 168 ? 14.187 -6.113 -8.115 1.00 91.12 168 HIS A O 1
ATOM 1377 N N . TRP A 1 169 ? 15.621 -7.079 -9.536 1.00 93.88 169 TRP A N 1
ATOM 1378 C CA . TRP A 1 169 ? 15.675 -5.963 -10.480 1.00 93.88 169 TRP A CA 1
ATOM 1379 C C . TRP A 1 169 ? 15.349 -6.487 -11.879 1.00 93.88 169 TRP A C 1
ATOM 1381 O O . TRP A 1 169 ? 16.028 -7.408 -12.326 1.00 93.88 169 TRP A O 1
ATOM 1391 N N . PRO A 1 170 ? 14.341 -5.926 -12.574 1.00 92.75 170 PRO A N 1
ATOM 1392 C CA . PRO A 1 170 ? 13.995 -6.382 -13.912 1.00 92.75 170 PRO A CA 1
ATOM 1393 C C . PRO A 1 170 ? 15.133 -6.169 -14.912 1.00 92.75 170 PRO A C 1
ATOM 1395 O O . PRO A 1 170 ? 15.738 -5.089 -14.955 1.00 92.75 170 PRO A O 1
ATOM 1398 N N . ASP A 1 171 ? 15.354 -7.157 -15.774 1.00 89.56 171 ASP A N 1
ATOM 1399 C CA . ASP A 1 171 ? 16.180 -6.986 -16.968 1.00 89.56 171 ASP A CA 1
ATOM 1400 C C . ASP A 1 171 ? 15.571 -5.928 -17.894 1.00 89.56 171 ASP A C 1
ATOM 1402 O O . ASP A 1 171 ? 14.383 -5.604 -17.806 1.00 89.56 171 ASP A O 1
ATOM 1406 N N . ALA A 1 172 ? 16.392 -5.342 -18.768 1.00 89.50 172 ALA A N 1
ATOM 1407 C CA . ALA A 1 172 ? 15.863 -4.463 -19.806 1.00 89.50 172 ALA A CA 1
ATOM 1408 C C . ALA A 1 172 ? 14.941 -5.266 -20.739 1.00 89.50 172 ALA A C 1
ATOM 1410 O O . ALA A 1 172 ? 15.243 -6.413 -21.071 1.00 89.50 172 ALA A O 1
ATOM 1411 N N . ALA A 1 173 ? 13.810 -4.681 -21.136 1.00 83.44 173 ALA A N 1
ATOM 1412 C CA . ALA A 1 173 ? 13.020 -5.242 -22.225 1.00 83.44 173 ALA A CA 1
ATOM 1413 C C . ALA A 1 173 ? 13.874 -5.252 -23.505 1.00 83.44 173 ALA A C 1
ATOM 1415 O O . ALA A 1 173 ? 14.616 -4.299 -23.749 1.00 83.44 173 ALA A O 1
ATOM 1416 N N . ALA A 1 174 ? 13.803 -6.359 -24.247 1.00 65.62 174 ALA A N 1
ATOM 1417 C CA . ALA A 1 174 ? 14.466 -6.516 -25.538 1.00 65.62 174 ALA A CA 1
ATOM 1418 C C . ALA A 1 174 ? 13.765 -5.698 -26.627 1.00 65.62 174 ALA A C 1
ATOM 1420 O O . ALA A 1 174 ? 12.526 -5.532 -26.518 1.00 65.62 174 ALA A O 1
#